Protein AF-A0A7S2CN06-F1 (afdb_monomer_lite)

Organism: NCBI:txid327968

Secondary structure (DSSP, 8-state):
-----HHHHHHHHEEEEEEEEEE-SEEEE--S-SS-EEEEEEEEETTEEEEEPPPEEEE-TTEEEE---EEEEEEEETTS-SEEEEEEEEETTEEEEEEEEEE-

Radius of gyration: 17.1 Å; chains: 1; bounding box: 51×23×42 Å

Foldseek 3Di:
DDDDDVVVVVCLQVQVDKDKDKDFFDKAADQVDPAFFKKKKWKDADPDDIDIFDIQGRDDRGITTTGDIDMDIFGRYPPDFGIWMWMWTQDPVGIDTRDIDTDD

Structure (mmCIF, N/CA/C/O backbone):
data_AF-A0A7S2CN06-F1
#
_entry.id   AF-A0A7S2CN06-F1
#
loop_
_atom_site.group_PDB
_atom_site.id
_atom_site.type_symbol
_atom_site.label_atom_id
_atom_site.label_alt_id
_atom_site.label_comp_id
_atom_site.label_asym_id
_atom_site.label_entity_id
_atom_site.label_seq_id
_atom_site.pdbx_PDB_ins_code
_atom_site.Cartn_x
_atom_site.Cartn_y
_atom_site.Cartn_z
_atom_site.occupancy
_atom_site.B_iso_or_equiv
_atom_site.auth_seq_id
_atom_site.auth_comp_id
_atom_site.auth_asym_id
_atom_site.auth_atom_id
_atom_site.pdbx_PDB_model_num
ATOM 1 N N . MET A 1 1 ? -37.545 -8.208 16.756 1.00 45.69 1 MET A N 1
ATOM 2 C CA . MET A 1 1 ? -36.278 -7.447 16.850 1.00 45.69 1 MET A CA 1
ATOM 3 C C . MET A 1 1 ? -35.883 -7.330 18.322 1.00 45.69 1 MET A C 1
ATOM 5 O O . MET A 1 1 ? -36.335 -6.427 19.007 1.00 45.69 1 MET A O 1
ATOM 9 N N . ARG A 1 2 ? -35.141 -8.310 18.848 1.00 39.00 2 ARG A N 1
ATOM 10 C CA . ARG A 1 2 ? -34.714 -8.406 20.257 1.00 39.00 2 ARG A CA 1
ATOM 11 C C . ARG A 1 2 ? -33.183 -8.341 20.286 1.00 39.00 2 ARG A C 1
ATOM 13 O O . ARG A 1 2 ? -32.553 -9.010 19.476 1.00 39.00 2 ARG A O 1
ATOM 20 N N . GLY A 1 3 ? -32.600 -7.556 21.194 1.00 56.56 3 GLY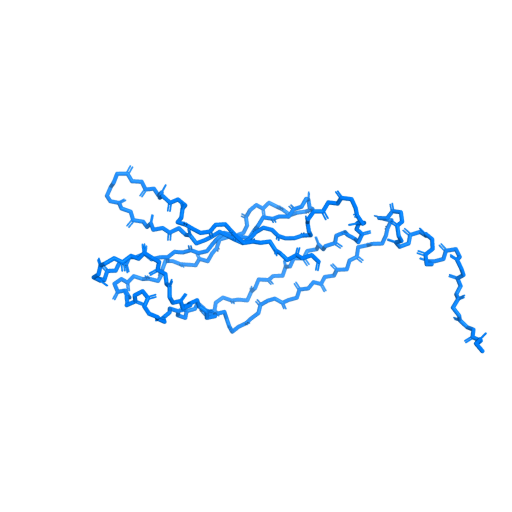 A N 1
ATOM 21 C CA . GLY A 1 3 ? -31.188 -7.704 21.586 1.00 56.56 3 GLY A CA 1
ATOM 22 C C . GLY A 1 3 ? -30.152 -6.730 21.006 1.00 56.56 3 GLY A C 1
ATOM 23 O O . GLY A 1 3 ? -28.972 -6.891 21.301 1.00 56.56 3 GLY A O 1
ATOM 24 N N . ARG A 1 4 ? -30.526 -5.697 20.237 1.00 51.59 4 ARG A N 1
ATOM 25 C CA . ARG A 1 4 ? -29.579 -4.627 19.860 1.00 51.59 4 ARG A CA 1
ATOM 26 C C . ARG A 1 4 ? -29.737 -3.431 20.796 1.00 51.59 4 ARG A C 1
ATOM 28 O O . ARG A 1 4 ? -30.761 -2.760 20.795 1.00 51.59 4 ARG A O 1
ATOM 35 N N . ASN A 1 5 ? -28.721 -3.207 21.624 1.00 66.44 5 ASN A N 1
ATOM 36 C CA . ASN A 1 5 ? -28.681 -2.135 22.612 1.00 66.44 5 ASN A CA 1
ATOM 37 C C . ASN A 1 5 ? -28.528 -0.785 21.881 1.00 66.44 5 ASN A C 1
ATOM 39 O O . ASN A 1 5 ? -27.475 -0.514 21.302 1.00 66.44 5 ASN A O 1
ATOM 43 N N . ALA A 1 6 ? -29.593 0.023 21.849 1.00 62.84 6 ALA A N 1
ATOM 44 C CA . ALA A 1 6 ? -29.672 1.252 21.051 1.00 62.84 6 ALA A CA 1
ATOM 45 C C . ALA A 1 6 ? -28.551 2.252 21.383 1.00 62.84 6 ALA A C 1
ATOM 47 O O . ALA A 1 6 ? -28.033 2.913 20.488 1.00 62.84 6 ALA A O 1
ATOM 48 N N . VAL A 1 7 ? -28.095 2.276 22.639 1.00 64.06 7 VAL A N 1
ATOM 49 C CA . VAL A 1 7 ? -26.960 3.094 23.097 1.00 64.06 7 VAL A CA 1
ATOM 50 C C . VAL A 1 7 ? -25.643 2.648 22.456 1.00 64.06 7 VAL A C 1
ATOM 52 O O . VAL A 1 7 ? -24.835 3.483 22.064 1.00 64.06 7 VAL A O 1
ATOM 55 N N . LYS A 1 8 ? -25.432 1.337 22.272 1.00 59.66 8 LYS A N 1
ATOM 56 C CA . LYS A 1 8 ? -24.250 0.808 21.566 1.00 59.66 8 LYS A CA 1
ATOM 57 C C . LYS A 1 8 ? -24.268 1.173 20.086 1.00 59.66 8 LYS A C 1
ATOM 59 O O . LYS A 1 8 ? -23.221 1.470 19.531 1.00 59.66 8 LYS A O 1
ATOM 64 N N . VAL A 1 9 ? -25.442 1.147 19.456 1.00 63.38 9 VAL A N 1
ATOM 65 C CA . VAL A 1 9 ? -25.594 1.508 18.038 1.00 63.38 9 VAL A CA 1
ATOM 66 C C . VAL A 1 9 ? -25.400 3.013 17.846 1.00 63.38 9 VAL A C 1
ATOM 68 O O . VAL A 1 9 ? -24.656 3.412 16.960 1.00 63.38 9 VAL A O 1
ATOM 71 N N . ALA A 1 10 ? -25.977 3.841 18.721 1.00 60.75 10 ALA A N 1
ATOM 72 C CA . ALA A 1 10 ? -25.779 5.288 18.707 1.00 60.75 10 ALA A CA 1
ATOM 73 C C . ALA A 1 10 ? -24.320 5.675 19.007 1.00 60.75 10 ALA A C 1
ATOM 75 O O . ALA A 1 10 ? -23.752 6.505 18.306 1.00 60.75 10 ALA A O 1
ATOM 76 N N . GLY A 1 11 ? -23.674 5.025 19.983 1.00 59.81 11 GLY A N 1
ATOM 77 C CA . GLY A 1 11 ? -22.253 5.220 20.283 1.00 59.81 11 GLY A CA 1
ATOM 78 C C . GLY A 1 11 ? -21.330 4.752 19.154 1.00 59.81 11 GLY A C 1
ATOM 79 O O . GLY A 1 11 ? -20.333 5.408 18.866 1.00 59.81 11 GLY A O 1
ATOM 80 N N . ALA A 1 12 ? -21.680 3.661 18.464 1.00 58.81 12 ALA A N 1
ATOM 81 C CA . ALA A 1 12 ? -20.967 3.218 17.269 1.00 58.81 12 ALA A CA 1
ATOM 82 C C . ALA A 1 12 ? -21.129 4.209 16.107 1.00 58.81 12 ALA A C 1
ATOM 84 O O . ALA A 1 12 ? -20.141 4.510 15.454 1.00 58.81 12 ALA A O 1
ATOM 85 N N . MET A 1 13 ? -22.326 4.769 15.891 1.00 57.16 13 MET A N 1
ATOM 86 C CA . MET A 1 13 ? -22.559 5.806 14.873 1.00 57.16 13 MET A CA 1
ATOM 87 C C . MET A 1 13 ? -21.902 7.152 15.216 1.00 57.16 13 MET A C 1
ATOM 89 O O . MET A 1 13 ? -21.483 7.871 14.314 1.00 57.16 13 MET A O 1
ATOM 93 N N . ALA A 1 14 ? -21.753 7.475 16.503 1.00 60.84 14 ALA A N 1
ATOM 94 C CA . ALA A 1 14 ? -21.019 8.647 16.987 1.00 60.84 14 ALA A CA 1
ATOM 95 C C . ALA A 1 14 ? -19.482 8.462 16.961 1.00 60.84 14 ALA A C 1
ATOM 97 O O . ALA A 1 14 ? -18.736 9.295 17.481 1.00 60.84 14 ALA A O 1
ATOM 98 N N . GLY A 1 15 ? -18.982 7.353 16.401 1.00 57.50 15 GLY A N 1
ATOM 99 C CA . GLY A 1 15 ? -17.553 7.068 16.304 1.00 57.50 15 GLY A CA 1
ATOM 100 C C . GLY A 1 15 ? -16.887 6.643 17.609 1.00 57.50 15 GLY A C 1
ATOM 101 O O . GLY A 1 15 ? -15.668 6.665 17.690 1.00 57.50 15 GLY A O 1
ATOM 102 N N . VAL A 1 16 ? -17.614 6.264 18.656 1.00 65.19 16 VAL A N 1
ATOM 103 C CA . VAL A 1 16 ? -16.993 5.865 19.935 1.00 65.19 16 VAL A CA 1
ATOM 104 C C . VAL A 1 16 ? -16.392 4.454 19.859 1.00 65.19 16 VAL A C 1
ATOM 106 O O . VAL A 1 16 ? -15.452 4.138 20.583 1.00 65.19 16 VAL A O 1
ATOM 109 N N . ALA A 1 17 ? -16.889 3.607 18.955 1.00 68.19 17 ALA A N 1
ATOM 110 C CA . ALA A 1 17 ? -16.399 2.244 18.779 1.00 68.19 17 ALA A CA 1
ATOM 111 C C . ALA A 1 17 ? -15.338 2.148 17.670 1.00 68.19 17 ALA A C 1
ATOM 113 O O . ALA A 1 17 ? -15.580 2.529 16.517 1.00 68.19 17 ALA A O 1
ATOM 114 N N . THR A 1 18 ? -14.188 1.578 18.024 1.00 74.56 18 THR A N 1
ATOM 115 C CA . THR A 1 18 ? -13.124 1.200 17.092 1.00 74.56 18 THR A CA 1
ATOM 116 C C . THR A 1 18 ? -13.170 -0.299 16.826 1.00 74.56 18 THR A C 1
ATOM 118 O O . THR A 1 18 ? -13.563 -1.085 17.690 1.00 74.56 18 THR A O 1
ATOM 121 N N . HIS A 1 19 ? -12.788 -0.710 15.624 1.00 80.38 19 HIS A N 1
ATOM 122 C CA . HIS A 1 19 ? -12.610 -2.119 15.287 1.00 80.38 19 HIS A CA 1
ATOM 123 C C . HIS A 1 19 ? -11.364 -2.303 14.428 1.00 80.38 19 HIS A C 1
ATOM 125 O O . HIS A 1 19 ? -10.970 -1.410 13.681 1.00 80.38 19 HIS A O 1
ATOM 131 N N . SER A 1 20 ? -10.722 -3.456 14.570 1.00 84.38 20 SER A N 1
ATOM 132 C CA . SER A 1 20 ? -9.547 -3.810 13.782 1.00 84.38 20 SER A CA 1
ATOM 133 C C . SER A 1 20 ? -9.965 -4.549 12.519 1.00 84.38 20 SER A C 1
ATOM 135 O O . SER A 1 20 ? -10.768 -5.477 12.588 1.00 84.38 20 SER A O 1
ATOM 137 N N . VAL A 1 21 ? -9.406 -4.139 11.386 1.00 87.00 21 VAL A N 1
ATOM 138 C CA . VAL A 1 21 ? -9.550 -4.809 10.095 1.00 87.00 21 VAL A CA 1
ATOM 139 C C . VAL A 1 21 ? -8.175 -5.253 9.634 1.00 87.00 21 VAL A C 1
ATOM 141 O O . VAL A 1 21 ? -7.225 -4.471 9.655 1.00 87.00 21 VAL A O 1
ATOM 144 N N . GLU A 1 22 ? -8.083 -6.511 9.228 1.00 90.69 22 GLU A N 1
ATOM 145 C CA . GLU A 1 22 ? -6.898 -7.079 8.603 1.00 90.69 22 GLU A CA 1
ATOM 146 C C . GLU A 1 22 ? -7.100 -7.094 7.087 1.00 90.69 22 GLU A C 1
ATOM 148 O O . GLU A 1 22 ? -8.099 -7.610 6.586 1.00 90.69 22 GLU A O 1
ATOM 153 N N . ILE A 1 23 ? -6.162 -6.494 6.363 1.00 90.12 23 ILE A N 1
ATOM 154 C CA . ILE A 1 23 ? -6.125 -6.466 4.906 1.00 90.12 23 ILE A CA 1
ATOM 155 C C . ILE A 1 23 ? -4.983 -7.379 4.476 1.00 90.12 23 ILE A C 1
ATOM 157 O O . ILE A 1 23 ? -3.826 -7.122 4.802 1.00 90.12 23 ILE A O 1
ATOM 161 N N . SER A 1 24 ? -5.310 -8.437 3.745 1.00 93.12 24 SER A N 1
ATOM 162 C CA . SER A 1 24 ? -4.35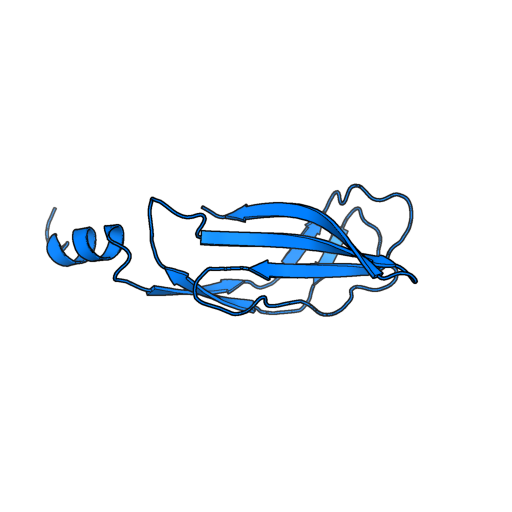7 -9.427 3.247 1.00 93.12 24 SER A CA 1
ATOM 163 C C . SER A 1 24 ? -4.652 -9.771 1.789 1.00 93.12 24 SER A C 1
ATOM 165 O O . SER A 1 24 ? -5.696 -9.399 1.250 1.00 93.12 24 SER A O 1
ATOM 167 N N . ASN A 1 25 ? -3.712 -10.468 1.143 1.00 91.31 25 ASN A N 1
ATOM 168 C CA . ASN A 1 25 ? -3.807 -10.870 -0.263 1.00 91.31 25 ASN A CA 1
ATOM 169 C C . ASN A 1 25 ? -4.089 -9.684 -1.206 1.00 91.31 25 ASN A C 1
ATOM 171 O O . ASN A 1 25 ? -5.017 -9.701 -2.017 1.00 91.31 25 ASN A O 1
ATOM 175 N N . ILE A 1 26 ? -3.299 -8.623 -1.058 1.00 93.50 26 ILE A N 1
ATOM 176 C CA . ILE A 1 26 ? -3.531 -7.364 -1.753 1.00 93.50 26 ILE A CA 1
ATOM 177 C C . ILE A 1 26 ? -3.065 -7.493 -3.206 1.00 93.50 26 ILE A C 1
ATOM 179 O O . ILE A 1 26 ? -1.889 -7.732 -3.487 1.00 93.50 26 ILE A O 1
ATOM 183 N N . VAL A 1 27 ? -3.999 -7.300 -4.137 1.00 93.88 27 VAL A N 1
ATOM 184 C CA . VAL A 1 27 ? -3.739 -7.278 -5.578 1.00 93.88 27 VAL A CA 1
ATOM 185 C C . VAL A 1 27 ? -4.242 -5.962 -6.148 1.00 93.88 27 VAL A C 1
ATOM 187 O O . VAL A 1 27 ? -5.402 -5.603 -5.963 1.00 93.88 27 VAL A O 1
ATOM 190 N N . VAL A 1 28 ? -3.369 -5.257 -6.859 1.00 92.75 28 VAL A N 1
ATOM 191 C CA . VAL A 1 28 ? -3.695 -4.011 -7.555 1.00 92.75 28 VAL A CA 1
ATOM 192 C C . VAL A 1 28 ? -3.566 -4.258 -9.044 1.00 92.75 28 VAL A C 1
ATOM 194 O O . VAL A 1 28 ? -2.520 -4.711 -9.506 1.00 92.75 28 VAL A O 1
ATOM 197 N N . GLY A 1 29 ? -4.627 -3.974 -9.788 1.00 92.19 29 GLY A N 1
ATOM 198 C CA . GLY A 1 29 ? -4.632 -4.073 -11.239 1.00 92.19 29 GLY A CA 1
ATOM 199 C C . GLY A 1 29 ? -4.859 -2.730 -11.911 1.00 92.19 29 GLY A C 1
ATOM 200 O O . GLY A 1 29 ? -5.200 -1.752 -11.247 1.00 92.19 29 GLY A O 1
ATOM 201 N N . ASP A 1 30 ? -4.655 -2.713 -13.226 1.00 90.69 30 ASP A N 1
ATOM 202 C CA . ASP A 1 30 ? -4.935 -1.569 -14.101 1.00 90.69 30 ASP A CA 1
ATOM 203 C C . ASP A 1 30 ? -4.337 -0.243 -13.602 1.00 90.69 30 ASP A C 1
ATOM 205 O O . ASP A 1 30 ? -4.944 0.825 -13.701 1.00 90.69 30 ASP A O 1
ATOM 209 N N . ILE A 1 31 ? -3.114 -0.305 -13.066 1.00 90.31 31 ILE A N 1
ATOM 210 C CA . ILE A 1 31 ? -2.379 0.888 -12.646 1.00 90.31 31 ILE A CA 1
ATOM 211 C C . ILE A 1 31 ? -2.114 1.725 -13.908 1.00 90.31 31 ILE A C 1
ATOM 213 O O . ILE A 1 31 ? -1.582 1.177 -14.880 1.00 90.31 31 ILE A O 1
ATOM 217 N N . PRO A 1 32 ? -2.452 3.030 -13.936 1.00 89.00 32 PRO A N 1
ATOM 218 C CA . PRO A 1 32 ? -2.301 3.873 -15.120 1.00 89.00 32 PRO A CA 1
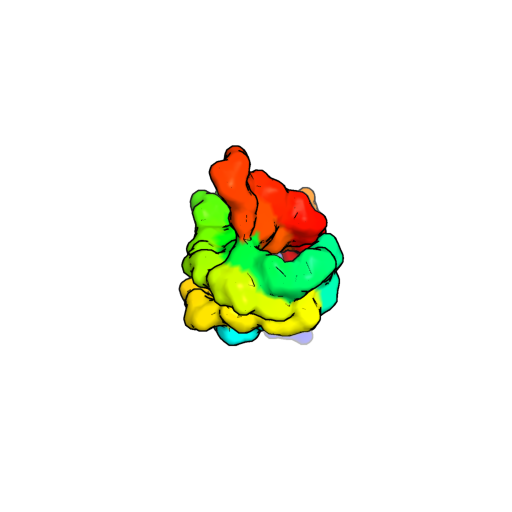ATOM 219 C C . PRO A 1 32 ? -0.830 4.269 -15.307 1.00 89.00 32 PRO A C 1
ATOM 221 O O . PRO A 1 32 ? -0.429 5.415 -15.122 1.00 89.00 32 PRO A O 1
ATOM 224 N N . PHE A 1 33 ? -0.017 3.277 -15.655 1.00 87.81 33 PHE A N 1
ATOM 225 C CA . PHE A 1 33 ? 1.417 3.366 -15.861 1.00 87.81 33 PHE A CA 1
ATOM 226 C C . PHE A 1 33 ? 1.800 2.593 -17.127 1.00 87.81 33 PHE A C 1
ATOM 228 O O . PHE A 1 33 ? 1.257 1.523 -17.408 1.00 87.81 33 PHE A O 1
ATOM 235 N N . ASN A 1 34 ? 2.752 3.120 -17.895 1.00 87.62 34 ASN A N 1
ATOM 236 C CA . ASN A 1 34 ? 3.204 2.504 -19.140 1.00 87.62 34 ASN A CA 1
ATOM 237 C C . ASN A 1 34 ? 4.538 1.776 -18.925 1.00 87.62 34 ASN A C 1
ATOM 239 O O . ASN A 1 34 ? 5.517 2.384 -18.511 1.00 87.62 34 ASN A O 1
ATOM 243 N N . GLY A 1 35 ? 4.603 0.486 -19.268 1.00 89.19 35 GLY A N 1
ATOM 244 C CA . GLY A 1 35 ? 5.830 -0.315 -19.161 1.00 89.19 35 GLY A CA 1
ATOM 245 C C . GLY A 1 35 ? 5.901 -1.143 -17.878 1.00 89.19 35 GLY A C 1
ATOM 246 O O . GLY A 1 35 ? 4.899 -1.717 -17.460 1.00 89.19 35 GLY A O 1
ATOM 247 N N . ARG A 1 36 ? 7.094 -1.271 -17.288 1.00 91.75 36 ARG A N 1
ATOM 248 C CA . ARG A 1 36 ? 7.310 -1.896 -15.972 1.00 91.75 36 ARG A CA 1
ATOM 249 C C . ARG A 1 36 ? 7.798 -0.841 -14.997 1.00 91.75 36 ARG A C 1
ATOM 251 O O . ARG A 1 36 ? 8.573 0.022 -15.391 1.00 91.75 36 ARG A O 1
ATOM 258 N N . GLY A 1 37 ? 7.348 -0.933 -13.755 1.00 91.50 37 GLY A N 1
ATOM 259 C CA . GLY A 1 37 ? 7.669 0.042 -12.721 1.00 91.50 37 GLY A CA 1
ATOM 260 C C . GLY A 1 37 ? 7.793 -0.603 -11.352 1.00 91.50 37 GLY A C 1
ATOM 261 O O . GLY A 1 37 ? 7.555 -1.805 -11.188 1.00 91.50 37 GLY A O 1
ATOM 262 N N . SER A 1 38 ? 8.173 0.216 -10.381 1.00 93.81 38 SER A N 1
ATOM 263 C CA . SER A 1 38 ? 8.350 -0.186 -8.992 1.00 93.81 38 SER A CA 1
ATOM 264 C C . SER A 1 38 ? 7.258 0.484 -8.168 1.00 93.81 38 SER A C 1
ATOM 266 O O . SER A 1 38 ? 7.177 1.711 -8.115 1.00 93.81 38 SER A O 1
ATOM 268 N N . PHE A 1 39 ? 6.388 -0.314 -7.555 1.00 94.62 39 PHE A N 1
ATOM 269 C CA . PHE A 1 39 ? 5.164 0.189 -6.929 1.00 94.62 39 PHE A CA 1
ATOM 270 C C . PHE A 1 39 ? 5.121 -0.125 -5.442 1.00 94.62 39 PHE A C 1
ATOM 272 O O . PHE A 1 39 ? 5.633 -1.151 -5.004 1.00 94.62 39 PHE A O 1
ATOM 279 N N . TYR A 1 40 ? 4.463 0.724 -4.662 1.00 94.69 40 TYR A N 1
ATOM 280 C CA . TYR A 1 40 ? 4.104 0.415 -3.280 1.00 94.69 40 TYR A CA 1
ATOM 281 C C . TYR A 1 40 ? 2.759 1.044 -2.926 1.00 94.69 40 TYR A C 1
ATOM 283 O O . TYR A 1 40 ? 2.294 1.977 -3.582 1.00 94.69 40 TYR A O 1
ATOM 291 N N . LEU A 1 41 ? 2.121 0.526 -1.883 1.00 94.25 41 LEU A N 1
ATOM 292 C CA . LEU A 1 41 ? 0.857 1.039 -1.373 1.00 94.25 41 LEU A CA 1
ATOM 293 C C . LEU A 1 41 ? 1.069 1.799 -0.070 1.00 94.25 41 LEU A C 1
ATOM 295 O O . LEU A 1 41 ? 1.918 1.427 0.736 1.00 94.25 41 LEU A O 1
ATOM 299 N N . SER A 1 42 ? 0.261 2.833 0.148 1.00 93.75 42 SER A N 1
ATOM 300 C CA . SER A 1 42 ? 0.112 3.515 1.436 1.00 93.75 42 SER A CA 1
ATOM 301 C C . SER A 1 42 ? -1.333 3.406 1.903 1.00 93.75 42 SER A C 1
ATOM 303 O O . SER A 1 42 ? -2.251 3.736 1.151 1.00 93.75 42 SER A O 1
ATOM 305 N N . PHE A 1 43 ? -1.521 2.971 3.142 1.00 92.31 43 PHE A N 1
ATOM 306 C CA . PHE A 1 43 ? -2.798 2.879 3.832 1.00 92.31 43 PHE A CA 1
ATOM 307 C C . PHE A 1 43 ? -2.829 3.948 4.920 1.00 92.31 43 PHE A C 1
ATOM 309 O O . PHE A 1 43 ? -2.055 3.911 5.877 1.00 92.31 43 PHE A O 1
ATOM 316 N N . GLU A 1 44 ? -3.725 4.913 4.763 1.00 89.75 44 GLU A N 1
ATOM 317 C CA . GLU A 1 44 ? -3.877 6.064 5.645 1.00 89.75 44 GLU A CA 1
ATOM 318 C C . GLU A 1 44 ? -5.268 6.034 6.281 1.00 89.75 44 GLU A C 1
ATOM 320 O O . GLU A 1 44 ? -6.281 5.902 5.596 1.00 89.75 44 GLU A O 1
ATOM 325 N N . CYS A 1 45 ? -5.335 6.157 7.603 1.00 85.50 45 CYS A N 1
ATOM 326 C CA . CYS A 1 45 ? -6.591 6.284 8.340 1.00 85.50 45 CYS A CA 1
ATOM 327 C C . CYS A 1 45 ? -6.366 7.138 9.592 1.00 85.50 45 CYS A C 1
ATOM 329 O O . CYS A 1 45 ? -5.232 7.328 10.023 1.00 85.50 45 CYS A O 1
ATOM 331 N N . SER A 1 46 ? -7.434 7.666 10.190 1.00 79.62 46 SER A N 1
ATOM 332 C CA . SER A 1 46 ? -7.312 8.664 11.266 1.00 79.62 46 SER A CA 1
ATOM 333 C C . SER A 1 46 ? -6.629 8.151 12.538 1.00 79.62 46 SER A C 1
ATOM 335 O O . SER A 1 46 ? -6.037 8.936 13.274 1.00 79.62 46 SER A O 1
ATOM 337 N N . GLN A 1 47 ? -6.698 6.846 12.814 1.00 81.38 47 GLN A N 1
ATOM 338 C CA . GLN A 1 47 ? -6.192 6.255 14.058 1.00 81.38 47 GLN A CA 1
ATOM 339 C C . GLN A 1 47 ? -4.845 5.540 13.932 1.00 81.38 47 GLN A C 1
ATOM 341 O O . GLN A 1 47 ? -4.346 5.034 14.936 1.00 81.38 47 GLN A O 1
ATOM 346 N N . ASN A 1 48 ? -4.257 5.469 12.737 1.00 81.69 48 ASN A N 1
ATOM 347 C CA . ASN A 1 48 ? -2.972 4.803 12.537 1.00 81.69 48 ASN A CA 1
ATOM 348 C C . ASN A 1 48 ? -2.049 5.705 11.711 1.00 81.69 48 ASN A C 1
ATOM 350 O O . ASN A 1 48 ? -2.527 6.389 10.804 1.00 81.69 48 ASN A O 1
ATOM 354 N N . PRO A 1 49 ? -0.732 5.712 11.984 1.00 87.38 49 PRO A N 1
ATOM 355 C CA . PRO A 1 49 ? 0.213 6.350 11.077 1.00 87.38 49 PRO A CA 1
ATOM 356 C C . PRO A 1 49 ? 0.132 5.692 9.686 1.00 87.38 49 PRO A C 1
ATOM 358 O O . PRO A 1 49 ? -0.254 4.523 9.600 1.00 87.38 49 PRO A O 1
ATOM 361 N N . PRO A 1 50 ? 0.512 6.400 8.604 1.00 88.69 50 PRO A N 1
ATOM 362 C CA . PRO A 1 50 ? 0.537 5.826 7.262 1.00 88.69 50 PRO A CA 1
ATOM 363 C C . PRO A 1 50 ? 1.337 4.520 7.227 1.00 88.69 50 PRO A C 1
ATOM 365 O O . PRO A 1 50 ? 2.534 4.509 7.523 1.00 88.69 50 PRO A O 1
ATOM 368 N N . MET A 1 51 ? 0.677 3.422 6.867 1.00 92.56 51 MET A N 1
ATOM 369 C CA . MET A 1 51 ? 1.302 2.106 6.739 1.00 92.56 51 MET A CA 1
ATOM 370 C C . MET A 1 51 ? 1.623 1.847 5.276 1.00 92.56 51 MET A C 1
ATOM 372 O O . MET A 1 51 ? 0.763 2.031 4.418 1.00 92.56 51 MET A O 1
ATOM 376 N N . ARG A 1 52 ? 2.851 1.422 4.977 1.00 93.56 52 ARG A N 1
ATOM 377 C CA . ARG A 1 52 ? 3.301 1.188 3.601 1.00 93.56 52 ARG A CA 1
ATOM 378 C C . ARG A 1 52 ? 3.699 -0.262 3.387 1.00 93.56 52 ARG A C 1
ATOM 380 O O . ARG A 1 52 ? 4.238 -0.886 4.296 1.00 93.56 52 ARG A O 1
ATOM 387 N N . THR A 1 53 ? 3.440 -0.774 2.190 1.00 94.50 53 THR A N 1
ATOM 388 C CA . THR A 1 53 ? 3.945 -2.088 1.769 1.00 94.50 53 THR A CA 1
ATOM 389 C C . THR A 1 53 ? 5.422 -2.008 1.401 1.00 94.50 53 THR A C 1
ATOM 391 O O . THR A 1 53 ? 5.978 -0.919 1.222 1.00 94.50 53 THR A O 1
ATOM 394 N N . SER A 1 54 ? 6.047 -3.169 1.215 1.00 93.31 54 SER A N 1
ATOM 395 C CA . SER A 1 54 ? 7.329 -3.246 0.525 1.00 93.31 54 SER A CA 1
ATOM 396 C C . SER A 1 54 ? 7.178 -2.811 -0.932 1.00 93.31 54 SER A C 1
ATOM 398 O O . SER A 1 54 ? 6.082 -2.789 -1.507 1.00 93.31 54 SER A O 1
ATOM 400 N N . LEU A 1 55 ? 8.314 -2.468 -1.533 1.00 93.69 55 LEU A N 1
ATOM 401 C CA . LEU A 1 55 ? 8.394 -2.139 -2.944 1.00 93.69 55 LEU A CA 1
ATOM 402 C C . LEU A 1 55 ? 8.215 -3.406 -3.789 1.00 93.69 55 LEU A C 1
ATOM 404 O O . LEU A 1 55 ? 9.019 -4.336 -3.731 1.00 93.69 55 LEU A O 1
ATOM 408 N N . ALA A 1 56 ? 7.185 -3.413 -4.622 1.00 93.31 56 ALA A N 1
ATOM 409 C CA . ALA A 1 56 ? 7.009 -4.386 -5.680 1.00 93.31 56 ALA A CA 1
ATOM 410 C C . ALA A 1 56 ? 7.816 -3.933 -6.902 1.00 93.31 56 ALA A C 1
ATOM 412 O O . ALA A 1 56 ? 7.322 -3.196 -7.756 1.00 93.31 56 ALA A O 1
ATOM 413 N N . ASP A 1 57 ? 9.081 -4.349 -6.946 1.00 92.62 57 ASP A N 1
ATOM 414 C CA . ASP A 1 57 ? 10.036 -3.885 -7.948 1.00 92.62 57 ASP A CA 1
ATOM 415 C C . ASP A 1 57 ? 9.857 -4.569 -9.314 1.00 92.62 57 ASP A C 1
ATOM 417 O O . ASP A 1 57 ? 9.558 -5.767 -9.407 1.00 92.62 57 ASP A O 1
ATOM 421 N N . TRP A 1 58 ? 10.049 -3.786 -10.377 1.00 93.12 58 TRP A N 1
ATOM 422 C CA . TRP A 1 58 ? 10.021 -4.218 -11.775 1.00 93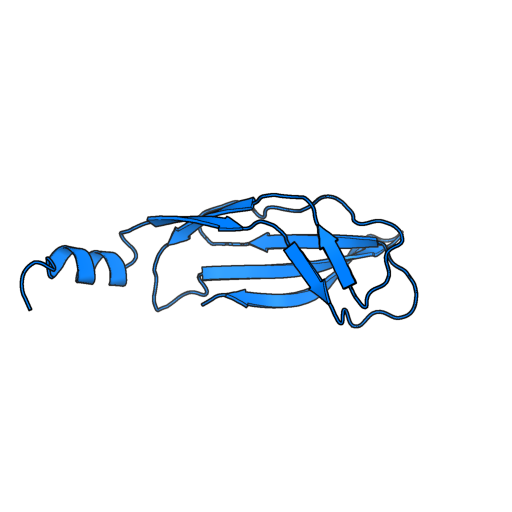.12 58 TRP A CA 1
ATOM 423 C C . TRP A 1 58 ? 8.787 -5.059 -12.161 1.00 93.12 58 TRP A C 1
ATOM 425 O O . TRP A 1 58 ? 8.879 -6.092 -12.842 1.00 93.12 58 TRP A O 1
ATOM 435 N N . LYS A 1 59 ? 7.598 -4.628 -11.725 1.00 92.56 59 LYS A N 1
ATOM 436 C CA . LYS A 1 59 ? 6.325 -5.320 -11.976 1.00 92.56 59 LYS A CA 1
ATOM 437 C C . LYS A 1 59 ? 5.567 -4.743 -13.165 1.00 92.56 59 LYS A C 1
ATOM 439 O O . LYS A 1 59 ? 5.761 -3.601 -13.577 1.00 92.56 59 LYS A O 1
ATOM 444 N N . SER A 1 60 ? 4.687 -5.570 -13.732 1.00 92.62 60 SER A N 1
ATOM 445 C CA . SER A 1 60 ? 3.721 -5.113 -14.730 1.00 92.62 60 SER A CA 1
ATOM 446 C C . SER A 1 60 ? 2.580 -4.363 -14.033 1.00 92.62 60 SER A C 1
ATOM 448 O O . SER A 1 60 ? 2.027 -4.899 -13.077 1.00 92.62 60 SER A O 1
ATOM 450 N N . PRO A 1 61 ? 2.167 -3.187 -14.531 1.00 91.81 61 PRO A N 1
ATOM 451 C CA . PRO A 1 61 ? 1.097 -2.390 -13.933 1.00 91.81 61 PRO A CA 1
ATOM 452 C C . PRO A 1 61 ? -0.295 -3.013 -14.105 1.00 91.81 61 PRO A C 1
ATOM 454 O O . PRO A 1 61 ? -1.247 -2.563 -13.477 1.00 91.81 61 PRO A O 1
ATOM 457 N N . LYS A 1 62 ? -0.426 -4.064 -14.930 1.00 91.81 62 LYS A N 1
ATOM 458 C CA . LYS A 1 62 ? -1.697 -4.776 -15.120 1.00 91.81 62 LYS A CA 1
ATOM 459 C C . LYS A 1 62 ? -2.148 -5.507 -13.863 1.00 91.81 62 LYS A C 1
ATOM 461 O O . LYS A 1 62 ? -3.339 -5.524 -13.592 1.00 91.81 62 LYS A O 1
ATOM 466 N N . ILE A 1 63 ? -1.216 -6.154 -13.157 1.00 92.88 63 ILE A N 1
ATOM 467 C CA . ILE A 1 63 ? -1.467 -6.919 -11.930 1.00 92.88 63 ILE A CA 1
ATOM 468 C C . ILE A 1 63 ? -0.192 -6.894 -11.081 1.00 92.88 63 ILE A C 1
ATOM 470 O O . ILE A 1 63 ? 0.846 -7.425 -11.484 1.00 92.88 63 ILE A O 1
ATOM 474 N N . VAL A 1 64 ? -0.291 -6.325 -9.883 1.00 94.44 64 VAL A N 1
ATOM 475 C CA . VAL A 1 64 ? 0.771 -6.266 -8.878 1.00 94.44 64 VAL A CA 1
ATOM 476 C C . VAL A 1 64 ? 0.257 -6.891 -7.587 1.00 94.44 64 VAL A C 1
ATOM 478 O O . VAL A 1 64 ? -0.795 -6.507 -7.081 1.00 94.44 64 VAL A O 1
ATOM 481 N N . HIS A 1 65 ? 0.998 -7.865 -7.064 1.00 94.44 65 HIS A N 1
ATOM 482 C CA . HIS A 1 65 ? 0.702 -8.527 -5.793 1.00 94.44 65 HIS A CA 1
ATOM 483 C C . HIS A 1 65 ? 1.618 -7.993 -4.695 1.00 94.44 65 HIS A C 1
ATOM 485 O O . HIS A 1 65 ? 2.821 -7.835 -4.920 1.00 94.44 65 HIS A O 1
ATOM 491 N N . PHE A 1 66 ? 1.031 -7.744 -3.527 1.00 94.88 66 PHE A N 1
ATOM 492 C CA . PHE A 1 66 ? 1.713 -7.315 -2.314 1.00 94.88 66 PHE A CA 1
ATOM 493 C C . PHE A 1 66 ? 1.490 -8.384 -1.228 1.00 94.88 66 PHE A C 1
ATOM 495 O O . PHE A 1 66 ? 0.338 -8.637 -0.857 1.00 94.88 66 PHE A O 1
ATOM 502 N N . PRO A 1 67 ? 2.552 -9.063 -0.746 1.00 92.06 67 PRO A N 1
ATOM 503 C CA . PRO A 1 67 ? 2.433 -10.160 0.218 1.00 92.06 67 PRO A CA 1
ATOM 504 C C . PRO A 1 67 ? 2.125 -9.696 1.649 1.00 92.06 67 PRO A C 1
ATOM 506 O O . PRO A 1 67 ? 1.933 -10.529 2.533 1.00 92.06 67 PRO A O 1
ATOM 509 N N . GLU A 1 68 ? 2.115 -8.389 1.900 1.00 93.19 68 GLU A N 1
ATOM 510 C CA . GLU A 1 68 ? 1.907 -7.822 3.222 1.00 93.19 68 GLU A CA 1
ATOM 511 C C . GLU A 1 68 ? 0.493 -8.058 3.755 1.00 93.19 68 GLU A C 1
ATOM 513 O O . GLU A 1 68 ? -0.506 -8.032 3.032 1.00 93.19 68 GLU A O 1
ATOM 518 N N . VAL A 1 69 ? 0.431 -8.210 5.076 1.00 92.88 69 VAL A N 1
ATOM 519 C CA . VAL A 1 69 ? -0.803 -8.183 5.852 1.00 92.88 69 VAL A CA 1
ATOM 520 C C . VAL A 1 69 ? -0.797 -6.911 6.688 1.00 92.88 69 VAL A C 1
ATOM 522 O O . VAL A 1 69 ? 0.102 -6.699 7.501 1.00 92.88 69 VAL A O 1
ATOM 525 N N . ILE A 1 70 ? -1.787 -6.046 6.482 1.00 91.44 70 ILE A N 1
ATOM 526 C CA . ILE A 1 70 ? -1.875 -4.738 7.133 1.00 91.44 70 ILE A CA 1
ATOM 527 C C . ILE A 1 70 ? -3.073 -4.733 8.071 1.00 91.44 70 ILE A C 1
ATOM 529 O O . ILE A 1 70 ? -4.205 -4.964 7.658 1.00 91.44 70 ILE A O 1
ATOM 533 N N . THR A 1 71 ? -2.824 -4.448 9.348 1.00 90.94 71 THR A N 1
ATOM 534 C CA . THR A 1 71 ? -3.876 -4.344 10.364 1.00 90.94 71 THR A CA 1
ATOM 535 C C . THR A 1 71 ? -4.163 -2.880 10.664 1.00 90.94 71 THR A C 1
ATOM 537 O O . THR A 1 71 ? -3.312 -2.177 11.205 1.00 90.94 71 THR A O 1
ATOM 540 N N . LEU A 1 72 ? -5.377 -2.424 10.361 1.00 88.44 72 LEU A N 1
ATOM 541 C CA . LEU A 1 72 ? -5.827 -1.059 10.622 1.00 88.44 72 LEU A CA 1
ATOM 542 C C . LEU A 1 72 ? -6.855 -1.042 11.748 1.00 88.44 72 LEU A C 1
ATOM 544 O O . LEU A 1 72 ? -7.767 -1.863 11.795 1.00 88.44 72 LEU A O 1
ATOM 548 N N . ARG A 1 73 ? -6.737 -0.072 12.653 1.00 85.50 73 ARG A N 1
ATOM 549 C CA . ARG A 1 73 ? -7.795 0.267 13.615 1.00 85.50 73 ARG A CA 1
ATOM 550 C C . ARG A 1 73 ? -8.682 1.347 13.025 1.00 85.50 73 ARG A C 1
ATOM 552 O O . ARG A 1 73 ? -8.227 2.467 12.820 1.00 85.50 73 ARG A O 1
ATOM 559 N N . LEU A 1 74 ? -9.927 1.002 12.744 1.00 82.19 74 LEU A N 1
ATOM 560 C CA . LEU A 1 74 ? -10.880 1.880 12.091 1.00 82.19 74 LEU A CA 1
ATOM 561 C C . LEU A 1 74 ? -11.886 2.412 13.101 1.00 82.19 74 LEU A C 1
ATOM 563 O O . LEU A 1 74 ? -12.374 1.690 13.975 1.00 82.19 74 LEU A O 1
ATOM 567 N N . ARG A 1 75 ? -12.207 3.696 12.959 1.00 76.69 75 ARG A N 1
ATOM 568 C CA . ARG A 1 75 ? -13.265 4.365 13.710 1.00 76.69 75 ARG A CA 1
ATOM 569 C C . ARG A 1 75 ? -14.507 4.415 12.831 1.00 76.69 75 ARG A C 1
ATOM 571 O O . ARG A 1 75 ? -14.447 4.920 11.716 1.00 76.69 75 ARG A O 1
ATOM 578 N N . THR A 1 76 ? -15.629 3.914 13.334 1.00 66.19 76 THR A N 1
ATOM 579 C CA . THR A 1 76 ? -16.889 3.914 12.574 1.00 66.19 76 THR A CA 1
ATOM 580 C C . THR A 1 76 ? -17.501 5.314 12.626 1.00 66.19 76 THR A C 1
ATOM 582 O O . THR A 1 76 ? -18.228 5.633 13.555 1.00 66.19 76 THR A O 1
ATOM 585 N N . SER A 1 77 ? -17.164 6.191 11.685 1.00 64.81 77 SER A N 1
ATOM 586 C CA . SER A 1 77 ? -17.752 7.532 11.597 1.00 64.81 77 SER A CA 1
ATOM 587 C C . SER A 1 77 ? -18.445 7.693 10.254 1.00 64.81 77 SER A C 1
ATOM 589 O O . SER A 1 77 ? -17.825 7.521 9.214 1.00 64.81 77 SER A O 1
ATOM 591 N N . SER A 1 78 ? -19.724 8.073 10.264 1.00 62.41 78 SER A N 1
ATOM 592 C CA . SER A 1 78 ? -20.479 8.390 9.041 1.00 62.41 78 SER A CA 1
ATOM 593 C C . SER A 1 78 ? -19.964 9.650 8.321 1.00 62.41 78 SER A C 1
ATOM 595 O O . SER A 1 78 ? -20.419 9.936 7.213 1.00 62.41 78 SER A O 1
ATOM 597 N N . LEU A 1 79 ? -19.082 10.430 8.956 1.00 63.84 79 LEU A N 1
ATOM 598 C CA . LEU A 1 79 ? -18.633 11.742 8.481 1.00 63.84 79 LEU A CA 1
ATOM 599 C C . LEU A 1 79 ? -17.222 11.736 7.873 1.00 63.84 79 LEU A C 1
ATOM 601 O O . LEU A 1 79 ? -16.856 12.715 7.231 1.00 63.84 79 LEU A O 1
ATOM 605 N N . GLU A 1 80 ? -16.436 10.668 8.042 1.00 58.16 80 GLU A N 1
ATOM 606 C CA . GLU A 1 80 ? -15.046 10.608 7.567 1.00 58.16 80 GLU A CA 1
ATOM 607 C C . GLU A 1 80 ? -14.780 9.325 6.762 1.00 58.16 80 GLU A C 1
ATOM 609 O O . GLU A 1 80 ? -15.259 8.259 7.152 1.00 58.16 80 GLU A O 1
ATOM 614 N N . PRO A 1 81 ? -14.016 9.393 5.651 1.00 61.69 81 PRO A N 1
ATOM 615 C CA . PRO A 1 81 ? -13.594 8.203 4.922 1.00 61.69 81 PRO A CA 1
ATOM 616 C C . PRO A 1 81 ? -12.717 7.330 5.820 1.00 61.69 81 PRO A C 1
ATOM 618 O O . PRO A 1 81 ? -11.777 7.804 6.459 1.00 61.69 81 PRO A O 1
ATOM 621 N N . MET A 1 82 ? -13.041 6.044 5.862 1.00 74.62 82 MET A N 1
ATOM 622 C CA . MET A 1 82 ? -12.528 5.130 6.872 1.00 74.62 82 MET A CA 1
ATOM 623 C C . MET A 1 82 ? -11.061 4.759 6.621 1.00 74.62 82 MET A C 1
ATOM 625 O O . MET A 1 82 ? -10.266 4.711 7.560 1.00 74.62 82 MET A O 1
ATOM 629 N N . VAL A 1 83 ? -10.692 4.546 5.351 1.00 85.94 83 VAL A N 1
ATOM 630 C CA . VAL A 1 83 ? -9.319 4.255 4.908 1.00 85.94 83 VAL A CA 1
ATOM 631 C C . VAL A 1 83 ? -9.072 4.877 3.541 1.00 85.94 83 VAL A C 1
ATOM 633 O O . VAL A 1 83 ? -9.870 4.697 2.623 1.00 85.94 83 VAL A O 1
ATOM 636 N N . LYS A 1 84 ? -7.938 5.556 3.381 1.00 88.69 84 LYS A N 1
ATOM 637 C CA . LYS A 1 84 ? -7.406 6.022 2.102 1.00 88.69 84 LYS A CA 1
ATOM 638 C C . LYS A 1 84 ? -6.248 5.118 1.688 1.00 88.69 84 LYS A C 1
ATOM 640 O O . LYS A 1 84 ? -5.268 4.985 2.413 1.00 88.69 84 LYS A O 1
ATOM 645 N N . ILE A 1 85 ? -6.373 4.497 0.524 1.00 91.31 85 ILE A N 1
ATOM 646 C CA . ILE A 1 85 ? -5.382 3.601 -0.069 1.00 91.31 85 ILE A CA 1
ATOM 647 C C . ILE A 1 85 ? -4.811 4.302 -1.295 1.00 91.31 85 ILE A C 1
ATOM 649 O O . ILE A 1 85 ? -5.555 4.686 -2.197 1.00 91.31 85 ILE A O 1
ATOM 653 N N . ILE A 1 86 ? -3.499 4.499 -1.326 1.00 92.12 86 ILE A N 1
ATOM 654 C CA . ILE A 1 86 ? -2.824 5.211 -2.411 1.00 92.12 86 ILE A CA 1
ATOM 655 C C . ILE A 1 86 ? -1.767 4.301 -3.017 1.00 92.12 86 ILE A C 1
ATOM 657 O O . ILE A 1 86 ? -0.889 3.811 -2.306 1.00 92.12 86 ILE A O 1
ATOM 661 N N . VAL A 1 87 ? -1.835 4.112 -4.334 1.00 93.06 87 VAL A N 1
ATOM 662 C CA . VAL A 1 87 ? -0.758 3.487 -5.108 1.00 93.06 87 VAL A CA 1
ATOM 663 C C . VAL A 1 87 ? 0.295 4.537 -5.418 1.00 93.06 87 VAL A C 1
ATOM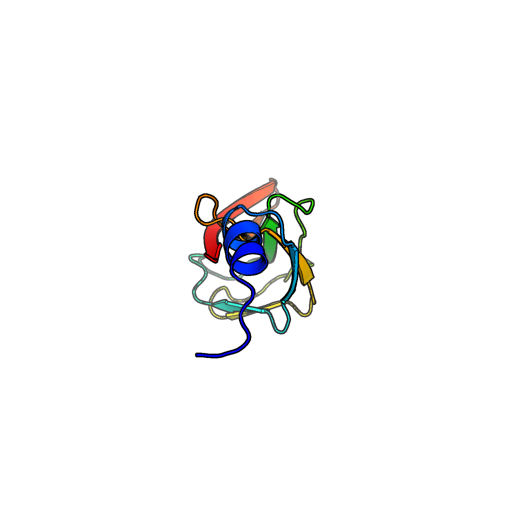 665 O O . VAL A 1 87 ? -0.033 5.596 -5.955 1.00 93.06 87 VAL A O 1
ATOM 668 N N . TYR A 1 88 ? 1.549 4.233 -5.114 1.00 93.62 88 TYR A N 1
ATOM 669 C CA . TYR A 1 88 ? 2.698 5.054 -5.458 1.00 93.62 88 TYR A CA 1
ATOM 670 C C . TYR A 1 88 ? 3.596 4.343 -6.462 1.00 93.62 88 TYR A C 1
ATOM 672 O O . TYR A 1 88 ? 3.811 3.134 -6.377 1.00 93.62 88 TYR A O 1
ATOM 680 N N . GLU A 1 89 ? 4.160 5.128 -7.371 1.00 91.88 89 GLU A N 1
ATOM 681 C CA . GLU A 1 89 ? 5.301 4.747 -8.197 1.00 91.88 89 GLU A CA 1
ATOM 682 C C . GLU A 1 89 ? 6.577 5.293 -7.555 1.00 91.88 89 GLU A C 1
ATOM 684 O O . GLU A 1 89 ? 6.634 6.476 -7.200 1.00 91.88 89 GLU A O 1
ATOM 689 N N . LEU A 1 90 ? 7.599 4.449 -7.415 1.00 89.19 90 LEU A N 1
ATOM 690 C CA . LEU A 1 90 ? 8.934 4.878 -7.020 1.00 89.19 90 LEU A CA 1
ATOM 691 C C . LEU A 1 90 ? 9.780 5.174 -8.262 1.00 89.19 90 LEU A C 1
ATOM 693 O O . LEU A 1 90 ? 10.027 4.294 -9.080 1.00 8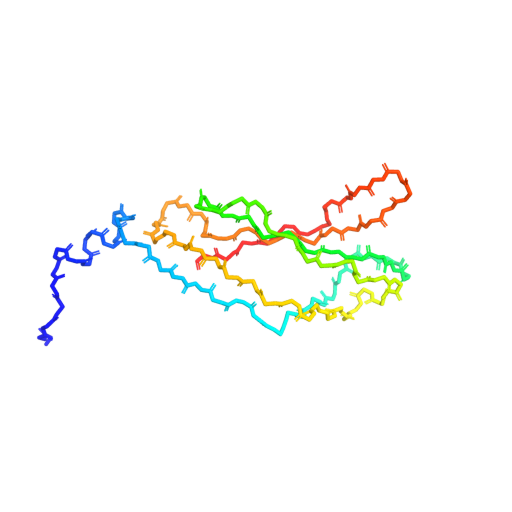9.19 90 LEU A O 1
ATOM 697 N N . ASN A 1 91 ? 10.276 6.403 -8.338 1.00 82.81 91 ASN A N 1
ATOM 698 C CA . ASN A 1 91 ? 11.202 6.888 -9.350 1.00 82.81 91 ASN A CA 1
ATOM 699 C C . ASN A 1 91 ? 12.526 7.326 -8.714 1.00 82.81 91 ASN A C 1
ATOM 701 O O . ASN A 1 91 ? 12.612 7.566 -7.511 1.00 82.81 91 ASN A O 1
ATOM 705 N N . VAL A 1 92 ? 13.557 7.518 -9.544 1.00 70.75 92 VAL A N 1
ATOM 706 C CA . VAL A 1 92 ? 14.894 7.972 -9.104 1.00 70.75 92 VAL A CA 1
ATOM 707 C C . VAL A 1 92 ? 14.841 9.305 -8.335 1.00 70.75 92 VAL A C 1
ATOM 709 O O . VAL A 1 92 ? 15.665 9.550 -7.462 1.00 70.75 92 VAL A O 1
ATOM 712 N N . ILE A 1 93 ? 13.856 10.158 -8.637 1.00 69.81 93 ILE A N 1
ATOM 713 C CA . ILE A 1 93 ? 13.707 11.506 -8.061 1.00 69.81 93 ILE A CA 1
ATOM 714 C C . ILE A 1 93 ? 12.754 11.516 -6.845 1.00 69.81 93 ILE A C 1
ATOM 716 O O . ILE A 1 93 ? 12.703 12.496 -6.106 1.00 69.81 93 ILE A O 1
ATOM 720 N N . GLY A 1 94 ? 12.006 10.438 -6.591 1.00 74.56 94 GLY A N 1
ATOM 721 C CA . GLY A 1 94 ? 11.053 10.376 -5.481 1.00 74.56 94 GLY A CA 1
ATOM 722 C C . GLY A 1 94 ? 9.855 9.477 -5.762 1.00 74.56 94 GLY A C 1
ATOM 723 O O . GLY A 1 94 ? 9.917 8.582 -6.597 1.00 74.56 94 GLY A O 1
ATOM 724 N N . SER A 1 95 ? 8.748 9.714 -5.056 1.00 77.12 95 SER A N 1
ATOM 725 C CA . SER A 1 95 ? 7.518 8.929 -5.204 1.00 77.12 95 SER A CA 1
ATOM 726 C C . SER A 1 95 ? 6.343 9.792 -5.650 1.00 77.12 95 SER A C 1
ATOM 728 O O . SER A 1 95 ? 6.092 10.858 -5.087 1.00 77.12 95 SER A O 1
ATOM 730 N N . GLY A 1 96 ? 5.624 9.326 -6.671 1.00 78.00 96 GLY A N 1
ATOM 731 C CA . GLY A 1 96 ? 4.409 9.960 -7.181 1.00 78.00 96 GLY A CA 1
ATOM 732 C C . GLY A 1 96 ? 3.183 9.135 -6.805 1.00 78.00 96 GLY A C 1
ATOM 733 O O . GLY A 1 96 ? 3.143 7.938 -7.078 1.00 78.00 96 GLY A O 1
ATOM 734 N N . GLY A 1 97 ? 2.190 9.751 -6.158 1.00 77.38 97 GLY A N 1
ATOM 735 C CA . GLY A 1 97 ? 0.909 9.093 -5.891 1.00 77.38 97 GLY A CA 1
ATOM 736 C C . GLY A 1 97 ? 0.089 9.016 -7.177 1.00 77.38 97 GLY A C 1
ATOM 737 O O . GLY A 1 97 ? -0.275 10.051 -7.726 1.00 77.38 97 GLY A O 1
ATOM 738 N N . ILE A 1 98 ? -0.190 7.804 -7.650 1.00 81.62 98 ILE A N 1
ATOM 739 C CA . ILE A 1 98 ? -0.836 7.554 -8.943 1.00 81.62 98 ILE A CA 1
ATOM 740 C C . ILE A 1 98 ? -2.358 7.516 -8.787 1.00 81.62 98 ILE A C 1
ATOM 742 O O . ILE A 1 98 ? -3.092 8.126 -9.561 1.00 81.62 98 ILE A O 1
ATOM 746 N N . CYS A 1 99 ? -2.848 6.778 -7.788 1.00 79.38 99 CYS A N 1
ATOM 747 C CA . CYS A 1 99 ? -4.275 6.500 -7.629 1.00 79.38 99 CYS A CA 1
ATOM 748 C C . CYS A 1 99 ? -4.669 6.489 -6.150 1.00 79.38 99 CYS A C 1
ATOM 750 O O . CYS A 1 99 ? -4.397 5.503 -5.459 1.00 79.38 99 CYS A O 1
ATOM 752 N N . PRO A 1 100 ? -5.310 7.558 -5.645 1.00 80.88 100 PRO A N 1
ATOM 753 C CA . PRO A 1 100 ? -5.964 7.531 -4.349 1.00 80.88 100 PRO A CA 1
ATOM 754 C C . PRO A 1 100 ? -7.348 6.881 -4.472 1.00 80.88 100 PRO A C 1
ATOM 756 O O . PRO A 1 100 ? -8.175 7.288 -5.284 1.00 80.88 100 PRO A O 1
ATOM 759 N N . THR A 1 101 ? -7.624 5.900 -3.624 1.00 81.00 101 THR A N 1
ATOM 760 C CA . THR A 1 101 ? -8.940 5.269 -3.479 1.00 81.00 101 THR A CA 1
ATOM 761 C C . THR A 1 101 ? -9.336 5.253 -2.008 1.00 81.00 101 THR A C 1
ATOM 763 O O . THR A 1 101 ? -8.481 5.231 -1.125 1.00 81.00 101 THR A O 1
ATOM 766 N N . GLY A 1 102 ? -10.633 5.342 -1.725 1.00 76.50 102 GLY A N 1
ATOM 767 C CA . GLY A 1 102 ? -11.154 5.363 -0.362 1.00 76.50 102 GLY A CA 1
ATOM 768 C C . GLY A 1 102 ? -12.112 4.207 -0.128 1.00 76.50 102 GLY A C 1
ATOM 769 O O . GLY A 1 102 ? -13.001 3.981 -0.948 1.00 76.50 102 GLY A O 1
ATOM 770 N N . LEU A 1 103 ? -11.956 3.514 0.996 1.00 69.62 103 LEU A N 1
ATOM 771 C CA . LEU A 1 103 ? -12.969 2.600 1.516 1.00 69.62 103 LEU A CA 1
ATOM 772 C C . LEU A 1 103 ? -13.877 3.383 2.472 1.00 69.62 103 LEU A C 1
ATOM 774 O O . LEU A 1 103 ? -13.390 4.116 3.342 1.00 69.62 103 LEU A O 1
ATOM 778 N N . LYS A 1 104 ? -15.188 3.266 2.254 1.00 61.44 104 LYS A N 1
ATOM 779 C CA . LYS A 1 104 ? -16.235 3.834 3.109 1.00 61.44 104 LYS A CA 1
ATOM 780 C C . LYS A 1 104 ? -16.769 2.778 4.059 1.00 61.44 104 LYS A C 1
ATOM 782 O O . LYS A 1 104 ? -16.934 1.629 3.595 1.00 61.44 104 LYS A O 1
#

Sequence (104 aa):
MRGRNAVKVAGAMAGVATHSVEISNIVVGDIPFNGRGSFYLSFECSQNPPMRTSLADWKSPKIVHFPEVITLRLRTSSLEPMVKIIVYELNVIGSGGICPTGLK

pLDDT: mean 81.35, std 13.56, range [39.0, 94.88]